Protein AF-A0A815KTI6-F1 (afdb_monomer_lite)

pLDDT: mean 88.8, std 12.86, range [38.72, 97.56]

Secondary structure (DSSP, 8-state):
-HHHHHHHHHHHHHHHHGGGTTS-HHHHHHHHHHHHHHHHHHHHHHHHHHHHTT-TTHHHHHHHHHHHHHHHHHHHHHHHHHHHT--HHHHHHHHHT-

Organism: NCBI:txid392030

Structure (mmCIF, N/CA/C/O backbone):
data_AF-A0A815KTI6-F1
#
_entry.id   AF-A0A815KTI6-F1
#
loop_
_atom_site.group_PDB
_atom_site.id
_atom_site.type_symbol
_atom_site.label_atom_id
_atom_site.label_alt_id
_atom_site.label_comp_id
_atom_site.label_asym_id
_atom_site.label_entity_id
_atom_site.label_seq_id
_atom_site.pdbx_PDB_ins_code
_atom_site.Cartn_x
_atom_site.Cartn_y
_atom_site.Cartn_z
_atom_site.occupancy
_atom_site.B_iso_or_equiv
_atom_site.auth_seq_id
_atom_site.auth_comp_id
_atom_site.auth_asym_id
_atom_site.auth_atom_id
_atom_site.pdbx_PDB_model_num
ATOM 1 N N . MET A 1 1 ? -3.952 -8.731 -16.621 1.00 68.56 1 MET A N 1
ATOM 2 C CA . MET A 1 1 ? -2.555 -8.472 -16.181 1.00 68.56 1 MET A CA 1
ATOM 3 C C . MET A 1 1 ? -2.547 -7.476 -15.033 1.00 68.56 1 MET A C 1
ATOM 5 O O . MET A 1 1 ? -2.145 -7.867 -13.953 1.00 68.56 1 MET A O 1
ATOM 9 N N . VAL A 1 2 ? -3.014 -6.231 -15.213 1.00 74.88 2 VAL A N 1
ATOM 10 C CA . VAL A 1 2 ? -3.116 -5.254 -14.105 1.00 74.88 2 VAL A CA 1
ATOM 11 C C . VAL A 1 2 ? -4.155 -5.684 -13.068 1.00 74.88 2 VAL A C 1
ATOM 13 O O . VAL A 1 2 ? -3.856 -5.616 -11.879 1.00 74.88 2 VAL A O 1
ATOM 16 N N . GLU A 1 3 ? -5.321 -6.196 -13.493 1.00 79.50 3 GLU A N 1
ATOM 17 C CA . GLU A 1 3 ? -6.347 -6.674 -12.553 1.00 79.50 3 GLU A CA 1
ATOM 18 C C . GLU A 1 3 ? -5.848 -7.846 -11.700 1.00 79.50 3 GLU A C 1
ATOM 20 O O . GLU A 1 3 ? -6.104 -7.881 -10.499 1.00 79.50 3 GLU A O 1
ATOM 25 N N . ASP A 1 4 ? -5.080 -8.763 -12.297 1.00 86.00 4 ASP A N 1
ATOM 26 C CA . ASP A 1 4 ? -4.522 -9.927 -11.599 1.00 86.00 4 ASP A CA 1
ATOM 27 C C . ASP A 1 4 ? -3.545 -9.498 -10.495 1.00 86.00 4 ASP A C 1
ATOM 29 O O . ASP A 1 4 ? -3.583 -10.010 -9.377 1.00 86.00 4 ASP A O 1
ATOM 33 N N . TRP A 1 5 ? -2.692 -8.512 -10.789 1.00 86.06 5 TRP A N 1
ATOM 34 C CA . TRP A 1 5 ? -1.760 -7.933 -9.821 1.00 86.06 5 TRP A CA 1
ATOM 35 C C . TRP A 1 5 ? -2.481 -7.143 -8.724 1.00 86.06 5 TRP A C 1
ATOM 37 O O . TRP A 1 5 ? -2.114 -7.255 -7.555 1.00 86.06 5 TRP A O 1
ATOM 47 N N . SER A 1 6 ? -3.528 -6.388 -9.063 1.00 88.69 6 SER A N 1
ATOM 48 C CA . SER A 1 6 ? -4.361 -5.687 -8.079 1.00 88.69 6 SER A CA 1
ATOM 49 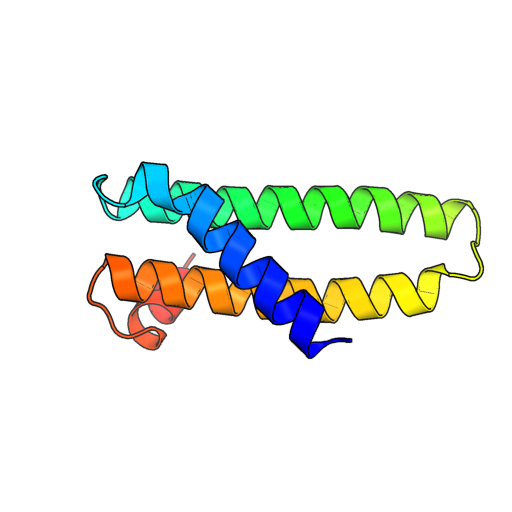C C . SER A 1 6 ? -5.062 -6.664 -7.134 1.00 88.69 6 SER A C 1
ATOM 51 O O . SER A 1 6 ? -5.006 -6.496 -5.916 1.00 88.69 6 SER A O 1
ATOM 53 N N . GLN A 1 7 ? -5.652 -7.730 -7.677 1.00 92.81 7 GLN A N 1
ATOM 54 C CA . GLN A 1 7 ? -6.270 -8.784 -6.878 1.00 92.81 7 GLN A CA 1
ATOM 55 C C . GLN A 1 7 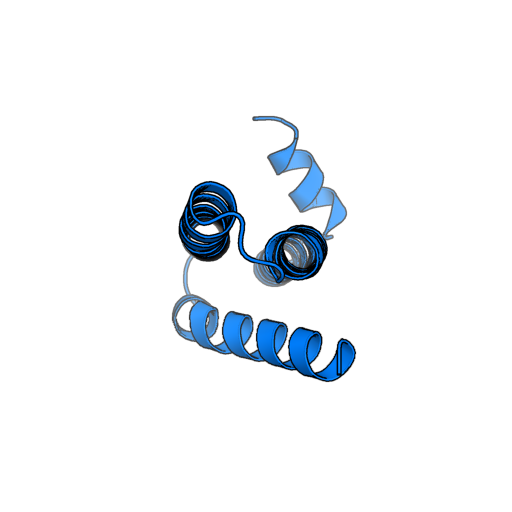? -5.241 -9.480 -5.984 1.00 92.81 7 GLN A C 1
ATOM 57 O O . GLN A 1 7 ? -5.499 -9.709 -4.802 1.00 92.81 7 GLN A O 1
ATOM 62 N N . TRP A 1 8 ? -4.062 -9.794 -6.522 1.00 93.81 8 TRP A N 1
ATOM 63 C CA . TRP A 1 8 ? -2.984 -10.392 -5.743 1.00 93.81 8 TRP A CA 1
ATOM 64 C C . TRP A 1 8 ? -2.533 -9.489 -4.586 1.00 93.81 8 TRP A C 1
ATOM 66 O O . TRP A 1 8 ? -2.348 -9.982 -3.474 1.00 93.81 8 TRP A O 1
ATOM 76 N N . LEU A 1 9 ? -2.411 -8.177 -4.805 1.00 92.06 9 LEU A N 1
ATOM 77 C CA . LEU A 1 9 ? -2.057 -7.225 -3.748 1.00 92.06 9 LEU A CA 1
ATOM 78 C C . LEU A 1 9 ? -3.119 -7.142 -2.650 1.00 92.06 9 LEU A C 1
ATOM 80 O O . LEU A 1 9 ? -2.768 -7.090 -1.471 1.00 92.06 9 LEU A O 1
ATOM 84 N N . ASP A 1 10 ? -4.405 -7.169 -3.004 1.00 94.75 10 ASP A N 1
ATOM 85 C CA . ASP A 1 10 ? -5.473 -7.200 -2.003 1.00 94.75 10 ASP A CA 1
ATOM 86 C C . ASP A 1 10 ? -5.424 -8.484 -1.161 1.00 94.75 10 ASP A C 1
ATOM 88 O O . ASP A 1 10 ? -5.487 -8.428 0.071 1.00 94.75 10 ASP A O 1
ATOM 92 N N . LEU A 1 11 ? -5.227 -9.642 -1.802 1.00 96.06 11 LEU A N 1
ATOM 93 C CA . LEU A 1 11 ? -5.043 -10.923 -1.113 1.00 96.06 11 LEU A CA 1
ATOM 94 C C . LEU A 1 11 ? -3.819 -10.904 -0.191 1.00 96.06 11 LEU A C 1
ATOM 96 O O . LEU A 1 11 ? -3.923 -11.295 0.971 1.00 96.06 11 LEU A O 1
ATOM 100 N N . LEU A 1 12 ? -2.690 -10.376 -0.665 1.00 95.12 12 LEU A N 1
ATOM 101 C CA . LEU A 1 12 ? -1.483 -10.218 0.139 1.00 95.12 12 LEU A CA 1
ATOM 102 C C . LEU A 1 12 ? -1.744 -9.347 1.373 1.00 95.12 12 LEU A C 1
ATOM 104 O O . LEU A 1 12 ? -1.376 -9.724 2.485 1.00 95.12 12 LEU A O 1
ATOM 108 N N . LEU A 1 13 ? -2.390 -8.190 1.206 1.00 95.88 13 LEU A N 1
ATOM 109 C CA . LEU A 1 13 ? -2.727 -7.321 2.333 1.00 95.88 13 LEU A CA 1
ATOM 110 C C . LEU A 1 13 ? -3.682 -8.007 3.312 1.00 95.88 13 LEU A C 1
ATOM 112 O O . LEU A 1 13 ? -3.503 -7.864 4.523 1.00 95.88 13 LEU A O 1
ATOM 116 N N . ASN A 1 14 ? -4.671 -8.754 2.816 1.00 95.44 14 ASN A N 1
ATOM 117 C CA . ASN A 1 14 ? -5.564 -9.550 3.657 1.00 95.44 14 ASN A CA 1
ATOM 118 C C . ASN A 1 14 ? -4.771 -10.541 4.508 1.00 95.44 14 ASN A C 1
ATOM 120 O O . ASN A 1 14 ? -4.947 -10.568 5.725 1.00 95.44 14 ASN A O 1
ATOM 124 N N . ASP A 1 15 ? -3.855 -11.296 3.909 1.00 96.88 15 ASP A N 1
ATOM 125 C CA . ASP A 1 15 ? -3.046 -12.282 4.624 1.00 96.88 15 ASP A CA 1
ATOM 126 C C . ASP A 1 15 ? -2.094 -11.635 5.637 1.00 96.88 15 ASP A C 1
ATOM 128 O O . ASP A 1 15 ? -1.962 -12.118 6.764 1.00 96.88 15 ASP A O 1
ATOM 132 N N . LEU A 1 16 ? -1.476 -10.504 5.286 1.00 96.00 16 LEU A N 1
ATOM 133 C CA . LEU A 1 16 ? -0.570 -9.772 6.177 1.00 96.00 16 LEU A CA 1
ATOM 134 C C . LEU A 1 16 ? -1.290 -9.125 7.368 1.00 96.00 16 LEU A C 1
ATOM 136 O O . LEU A 1 16 ? -0.693 -8.981 8.442 1.00 96.00 16 LEU A O 1
ATOM 140 N N . LEU A 1 17 ? -2.551 -8.723 7.192 1.00 96.19 17 LEU A N 1
ATOM 141 C CA . LEU A 1 17 ? -3.351 -8.048 8.217 1.00 96.19 17 LEU A CA 1
ATOM 142 C C . LEU A 1 17 ? -4.260 -8.990 9.005 1.00 96.19 17 LEU A C 1
ATOM 144 O O . LEU A 1 17 ? -4.649 -8.650 10.121 1.00 96.19 17 LEU A O 1
ATOM 148 N N . LYS A 1 18 ? -4.550 -10.188 8.495 1.00 95.31 18 LYS A N 1
ATOM 149 C CA . LYS A 1 18 ? -5.370 -11.203 9.172 1.00 95.31 18 LYS A CA 1
ATOM 150 C C . LYS A 1 18 ? -4.906 -11.519 10.599 1.00 95.31 18 LYS A C 1
ATOM 152 O O . LYS A 1 18 ? -5.763 -11.555 11.478 1.00 95.31 18 LYS A O 1
ATOM 157 N N . PRO A 1 19 ? -3.599 -11.667 10.906 1.00 96.56 19 PRO A N 1
ATOM 158 C CA . PRO A 1 19 ? -3.152 -11.875 12.285 1.00 96.56 19 PRO A CA 1
ATOM 159 C C . PRO A 1 19 ? -3.498 -10.712 13.221 1.00 96.56 19 PRO A C 1
ATOM 161 O O . PRO A 1 19 ? -3.520 -10.892 14.433 1.00 96.56 19 PRO A O 1
ATOM 164 N N . TYR A 1 20 ? -3.752 -9.523 12.671 1.00 95.69 20 TYR A N 1
ATOM 165 C CA . TYR A 1 20 ? -3.999 -8.297 13.418 1.00 95.69 20 TYR A CA 1
ATOM 166 C C . TYR A 1 20 ? -5.493 -7.961 13.556 1.00 95.69 20 TYR A C 1
ATOM 168 O O . TYR A 1 20 ? -5.821 -7.014 14.266 1.00 95.69 20 TYR A O 1
ATOM 176 N N . SER A 1 21 ? -6.401 -8.734 12.944 1.00 92.12 21 SER A N 1
ATOM 177 C CA . SER A 1 21 ? -7.836 -8.408 12.863 1.00 92.12 21 SER A CA 1
ATOM 178 C C . SER A 1 21 ? -8.522 -8.245 14.223 1.00 92.12 21 SER A C 1
ATOM 180 O O . SER A 1 21 ? -9.455 -7.462 14.348 1.00 92.12 21 SER A O 1
ATOM 182 N N . ASN A 1 22 ? -8.050 -8.960 15.247 1.00 93.00 22 ASN A N 1
ATOM 183 C CA . ASN A 1 22 ? -8.640 -8.953 16.590 1.00 93.00 22 ASN A CA 1
ATOM 184 C C . ASN A 1 22 ? -7.951 -7.967 17.551 1.00 93.00 22 ASN A C 1
ATOM 186 O O . ASN A 1 22 ? -8.273 -7.937 18.737 1.00 93.00 22 ASN A O 1
ATOM 190 N N . PHE A 1 23 ? -6.959 -7.207 17.077 1.00 93.69 23 PHE A N 1
ATOM 191 C CA . PHE A 1 23 ? -6.281 -6.193 17.885 1.00 93.69 23 PHE A CA 1
ATOM 192 C C . PHE A 1 23 ? -7.031 -4.857 17.847 1.00 93.69 23 PHE A C 1
ATOM 194 O O . PHE A 1 23 ? -7.965 -4.676 17.070 1.00 93.69 23 PHE A O 1
ATOM 201 N N . SER A 1 24 ? -6.611 -3.912 18.695 1.00 93.81 24 SER A N 1
ATOM 202 C CA . SER A 1 24 ? -7.151 -2.552 18.684 1.00 93.81 24 SER A CA 1
ATOM 203 C C . SER A 1 24 ? -6.952 -1.871 17.328 1.00 93.81 24 SER A C 1
ATOM 205 O O . SER A 1 24 ? -5.962 -2.131 16.637 1.00 93.81 24 SER A O 1
ATOM 207 N N . ALA A 1 25 ? -7.862 -0.949 17.002 1.00 90.06 25 ALA A N 1
ATOM 208 C CA . ALA A 1 25 ?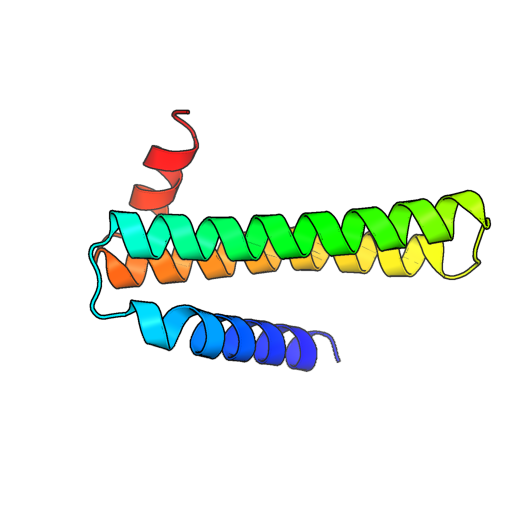 -7.797 -0.089 15.822 1.00 90.06 25 ALA A CA 1
ATOM 209 C C . ALA A 1 25 ? -6.411 0.551 15.643 1.00 90.06 25 ALA A C 1
ATOM 211 O O . ALA A 1 25 ? -5.783 0.403 14.602 1.00 90.06 25 ALA A O 1
ATOM 212 N N . GLU A 1 26 ? -5.852 1.137 16.707 1.00 92.06 26 GLU A N 1
ATOM 213 C CA . GLU A 1 26 ? -4.515 1.743 16.679 1.00 92.06 26 GLU A CA 1
ATOM 214 C C . GLU A 1 26 ? -3.426 0.756 16.222 1.00 92.06 26 GLU A C 1
ATOM 216 O O . GLU A 1 26 ? -2.591 1.075 15.369 1.00 92.06 26 GLU A O 1
ATOM 221 N N . LYS A 1 27 ? -3.429 -0.470 16.760 1.00 93.00 27 LYS A N 1
ATOM 222 C CA . LYS A 1 27 ? -2.417 -1.480 16.430 1.00 93.00 27 LYS A CA 1
ATOM 223 C C . LYS A 1 27 ? -2.612 -2.033 15.019 1.00 93.00 27 LYS A C 1
ATOM 225 O O . LYS A 1 27 ? -1.614 -2.297 14.342 1.00 93.00 27 LYS A O 1
ATOM 230 N N . TYR A 1 28 ? -3.859 -2.182 14.577 1.00 95.19 28 TYR A N 1
ATOM 231 C CA . TYR A 1 28 ? -4.194 -2.561 13.206 1.00 95.19 28 TYR A CA 1
ATOM 232 C C . TYR A 1 28 ? -3.714 -1.494 12.214 1.00 95.19 28 TYR A C 1
ATOM 234 O O . TYR A 1 28 ? -2.916 -1.791 11.325 1.00 95.19 28 TYR A O 1
ATOM 242 N N . THR A 1 29 ? -4.088 -0.234 12.443 1.00 93.75 29 THR A N 1
ATOM 243 C CA . THR A 1 29 ? -3.707 0.932 11.636 1.00 93.75 29 THR A CA 1
ATOM 244 C C . THR A 1 29 ? -2.197 1.103 11.564 1.00 93.75 29 THR A C 1
ATOM 246 O O . THR A 1 29 ? -1.635 1.242 10.475 1.00 93.75 29 THR A O 1
ATOM 249 N N . LYS A 1 30 ? -1.494 1.003 12.698 1.00 94.62 30 LYS A N 1
ATOM 250 C CA . LYS A 1 30 ? -0.026 1.054 12.727 1.00 94.62 30 LYS A CA 1
ATOM 251 C C . LYS A 1 30 ? 0.597 -0.047 11.874 1.00 94.62 30 LYS A C 1
ATOM 253 O O . LYS A 1 30 ? 1.581 0.198 11.176 1.00 94.62 30 LYS A O 1
ATOM 258 N N . ARG A 1 31 ? 0.044 -1.263 11.917 1.00 97.00 31 ARG A N 1
ATOM 259 C CA . ARG A 1 31 ? 0.556 -2.376 11.115 1.00 97.00 31 ARG A CA 1
ATOM 260 C C . ARG A 1 31 ? 0.283 -2.177 9.628 1.00 97.00 31 ARG A C 1
ATOM 262 O O . ARG A 1 31 ? 1.194 -2.405 8.839 1.00 97.00 31 ARG A O 1
ATOM 269 N N . ALA A 1 32 ? -0.915 -1.735 9.262 1.00 95.69 32 ALA A N 1
ATOM 270 C CA . ALA A 1 32 ? -1.277 -1.460 7.877 1.00 95.69 32 ALA A CA 1
ATOM 271 C C . ALA A 1 32 ? -0.364 -0.385 7.269 1.00 95.69 32 ALA A C 1
ATOM 273 O O . ALA A 1 32 ? 0.267 -0.627 6.243 1.00 95.69 32 ALA A O 1
ATOM 274 N N . LYS A 1 33 ? -0.152 0.732 7.976 1.00 94.75 33 LYS A N 1
ATOM 275 C CA . LYS A 1 33 ? 0.781 1.792 7.554 1.00 94.75 33 LYS A CA 1
ATOM 276 C C . LYS A 1 33 ? 2.232 1.307 7.439 1.00 94.75 33 LYS A C 1
ATOM 278 O O . LYS A 1 33 ? 2.943 1.713 6.526 1.00 94.75 33 LYS A O 1
ATOM 283 N N . LEU A 1 34 ? 2.675 0.403 8.317 1.00 96.44 34 LEU A N 1
ATOM 284 C CA . LEU A 1 34 ? 4.013 -0.194 8.218 1.00 96.44 34 LEU A CA 1
ATOM 285 C C . LEU A 1 34 ? 4.173 -1.089 6.977 1.00 96.44 34 LEU A C 1
ATOM 287 O O . LEU A 1 34 ? 5.261 -1.146 6.412 1.00 96.44 34 LEU A O 1
ATOM 291 N N . ILE A 1 35 ? 3.115 -1.781 6.542 1.00 95.75 35 ILE A N 1
ATOM 292 C CA . ILE A 1 35 ? 3.148 -2.560 5.295 1.00 95.75 35 ILE A CA 1
ATOM 293 C C . ILE A 1 35 ? 3.342 -1.626 4.096 1.00 95.75 35 ILE A C 1
ATOM 295 O O . ILE A 1 35 ? 4.213 -1.902 3.272 1.00 95.75 35 ILE A O 1
ATOM 299 N N . LEU A 1 36 ? 2.610 -0.505 4.044 1.00 94.81 36 LEU A N 1
ATOM 300 C CA . LEU A 1 36 ? 2.790 0.514 3.001 1.00 94.81 36 LEU A CA 1
ATOM 301 C C . LEU A 1 36 ? 4.220 1.058 2.985 1.00 94.81 36 LEU A C 1
ATOM 303 O O . LEU A 1 36 ? 4.860 1.087 1.941 1.00 94.81 36 LEU A O 1
ATOM 307 N N . LEU A 1 37 ? 4.749 1.426 4.155 1.00 95.81 37 LEU A N 1
ATOM 308 C CA . LEU A 1 37 ? 6.111 1.944 4.279 1.00 95.81 37 LEU A CA 1
ATOM 309 C C . LEU A 1 37 ? 7.156 0.945 3.765 1.00 95.81 37 LEU A C 1
ATOM 311 O O . LEU A 1 37 ? 8.074 1.326 3.041 1.00 95.81 37 LEU A O 1
ATOM 315 N N . ASN A 1 38 ? 7.016 -0.333 4.125 1.00 95.25 38 ASN A N 1
ATOM 316 C CA . ASN A 1 38 ? 7.931 -1.375 3.665 1.00 95.25 38 ASN A CA 1
ATOM 317 C C . ASN A 1 38 ? 7.860 -1.560 2.146 1.00 95.25 38 ASN A C 1
ATOM 319 O O . ASN A 1 38 ? 8.903 -1.699 1.509 1.00 95.25 38 ASN A O 1
ATOM 323 N N . TRP A 1 39 ? 6.655 -1.528 1.571 1.00 94.44 39 TRP A N 1
ATOM 324 C CA . TRP A 1 39 ? 6.462 -1.571 0.124 1.00 94.44 39 TRP A CA 1
ATOM 325 C C . TRP A 1 39 ? 7.176 -0.402 -0.570 1.00 94.44 39 TRP A C 1
ATOM 327 O O . TRP A 1 39 ? 8.053 -0.634 -1.405 1.00 94.44 39 TRP A O 1
ATOM 337 N N . SER A 1 40 ? 6.897 0.840 -0.159 1.00 94.19 40 SER A N 1
ATOM 338 C CA . SER A 1 40 ? 7.504 2.037 -0.757 1.00 94.19 40 SER A CA 1
ATOM 339 C C . SER A 1 40 ? 9.028 2.055 -0.607 1.00 94.19 40 SER A C 1
ATOM 341 O O . SER A 1 40 ? 9.742 2.469 -1.525 1.00 94.19 40 SER A O 1
ATOM 343 N N . PHE A 1 41 ? 9.558 1.559 0.515 1.00 95.69 41 PHE A N 1
ATOM 344 C CA . PHE A 1 41 ? 11.001 1.413 0.710 1.00 95.69 41 PHE A CA 1
ATOM 345 C C . PHE A 1 41 ? 11.610 0.405 -0.273 1.00 95.69 41 PHE A C 1
ATOM 347 O O . PHE A 1 41 ? 12.607 0.708 -0.932 1.00 95.69 41 PHE A O 1
ATOM 354 N N . SER A 1 42 ? 11.000 -0.774 -0.426 1.00 94.88 42 SER A N 1
ATOM 355 C CA . SER A 1 42 ? 11.451 -1.781 -1.393 1.00 94.88 42 SER A CA 1
ATOM 356 C C . SER A 1 42 ? 11.405 -1.255 -2.829 1.00 94.88 42 SER A C 1
ATOM 358 O O . SER A 1 42 ? 12.386 -1.406 -3.559 1.00 94.88 42 SER A O 1
ATOM 360 N N . CYS A 1 43 ? 10.325 -0.577 -3.221 1.00 95.06 43 CYS A N 1
ATOM 361 C CA . CYS A 1 43 ? 10.220 0.054 -4.535 1.00 95.06 43 CYS A CA 1
ATOM 362 C C . CYS A 1 43 ? 11.301 1.123 -4.740 1.00 95.06 43 CYS A C 1
ATOM 364 O O . CYS A 1 43 ? 11.957 1.125 -5.780 1.00 95.06 43 CYS A O 1
ATOM 366 N N . SER A 1 44 ? 11.565 1.969 -3.741 1.00 95.50 44 SER A N 1
ATOM 367 C CA . SER A 1 44 ? 12.595 3.018 -3.815 1.00 95.50 44 SER A CA 1
ATOM 368 C C . SER A 1 44 ? 14.001 2.457 -4.028 1.00 95.50 44 SER A C 1
ATOM 370 O O . SER A 1 44 ? 14.773 3.007 -4.817 1.00 95.50 44 SER A O 1
ATOM 372 N N . MET A 1 45 ? 14.332 1.341 -3.372 1.00 96.69 45 MET A N 1
ATOM 373 C CA . MET A 1 45 ? 15.617 0.660 -3.558 1.00 96.69 45 MET A CA 1
ATOM 374 C C . MET A 1 45 ? 15.775 0.140 -4.990 1.00 96.69 45 MET A C 1
ATOM 376 O O . MET A 1 45 ? 16.820 0.349 -5.604 1.00 96.69 45 MET A O 1
ATOM 380 N N . VAL A 1 46 ? 14.731 -0.480 -5.548 1.00 96.50 46 VAL A N 1
ATOM 381 C CA . VAL A 1 46 ? 14.755 -0.995 -6.927 1.00 96.50 46 VAL A CA 1
ATOM 382 C C . VAL A 1 46 ? 14.789 0.147 -7.947 1.00 96.50 46 VAL A C 1
ATOM 384 O O . VAL A 1 46 ? 15.564 0.094 -8.897 1.00 96.50 46 VAL A O 1
ATOM 387 N N . ILE A 1 47 ? 14.007 1.212 -7.748 1.00 96.75 47 ILE A N 1
ATOM 388 C CA . ILE A 1 47 ? 14.007 2.395 -8.626 1.00 96.75 47 ILE A CA 1
ATOM 389 C C . ILE A 1 47 ? 15.393 3.048 -8.645 1.00 96.75 47 ILE A C 1
ATOM 391 O O . ILE A 1 47 ? 15.913 3.333 -9.723 1.00 96.75 47 ILE A O 1
ATOM 395 N N . SER A 1 48 ? 16.003 3.257 -7.473 1.00 97.19 48 SER A N 1
ATOM 396 C CA . SER A 1 48 ? 17.334 3.871 -7.352 1.00 97.19 48 SER A CA 1
ATOM 397 C C . SER A 1 48 ? 18.396 3.055 -8.083 1.00 97.19 48 SER A C 1
ATOM 399 O O . SER A 1 48 ? 19.232 3.594 -8.805 1.00 97.19 48 SER A O 1
ATOM 401 N N . ASP A 1 49 ? 18.329 1.738 -7.932 1.00 97.56 49 ASP A N 1
ATOM 402 C CA . ASP A 1 49 ? 19.224 0.794 -8.578 1.00 97.56 49 ASP A CA 1
ATOM 403 C C . ASP A 1 49 ? 19.090 0.793 -10.113 1.00 97.56 49 ASP A C 1
ATOM 405 O O . ASP A 1 49 ? 20.089 0.899 -10.833 1.00 97.56 49 ASP A O 1
ATOM 409 N N . LEU A 1 50 ? 17.856 0.758 -10.625 1.00 97.19 50 LEU A N 1
ATOM 410 C CA . LEU A 1 50 ? 17.574 0.834 -12.061 1.00 97.19 50 LEU A CA 1
ATOM 411 C C . LEU A 1 50 ? 18.000 2.180 -12.660 1.00 97.19 50 LEU A C 1
ATOM 413 O O . LEU A 1 50 ? 18.538 2.203 -13.770 1.00 97.19 50 LEU A O 1
ATOM 417 N N . ALA A 1 51 ? 17.795 3.281 -11.931 1.00 96.81 51 ALA A N 1
ATOM 418 C CA . ALA A 1 51 ? 18.213 4.618 -12.348 1.00 96.81 51 ALA A CA 1
ATOM 419 C C . AL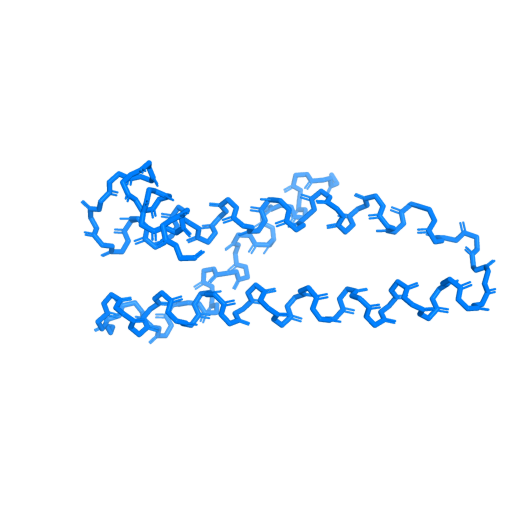A A 1 51 ? 19.738 4.709 -12.478 1.00 96.81 51 ALA A C 1
ATOM 421 O O . ALA A 1 51 ? 20.245 5.121 -13.522 1.00 96.81 51 ALA A O 1
ATOM 422 N N . LEU A 1 52 ? 20.476 4.262 -11.453 1.00 97.44 52 LEU A N 1
ATOM 423 C CA . LEU A 1 52 ? 21.944 4.268 -11.448 1.00 97.44 52 LEU A CA 1
ATOM 424 C C . LEU A 1 52 ? 22.529 3.441 -12.592 1.00 97.44 52 LEU A C 1
ATOM 426 O O . LEU A 1 52 ? 23.538 3.820 -13.182 1.00 97.44 52 LEU A O 1
ATOM 430 N N . ARG A 1 53 ? 21.885 2.324 -12.930 1.00 96.88 53 ARG A N 1
ATOM 431 C CA . ARG A 1 53 ? 22.296 1.475 -14.052 1.00 96.88 53 ARG A CA 1
ATOM 432 C C . ARG A 1 53 ? 21.799 1.958 -15.414 1.00 96.88 53 ARG A C 1
ATOM 434 O O . ARG A 1 53 ? 22.137 1.328 -16.411 1.00 96.88 53 ARG A O 1
ATOM 441 N N . SER A 1 54 ? 21.005 3.034 -15.472 1.00 94.50 54 SER A N 1
ATOM 442 C CA . SER A 1 54 ? 20.309 3.480 -16.691 1.00 94.50 54 SER A CA 1
ATOM 443 C C . SER A 1 54 ? 19.582 2.324 -17.391 1.00 94.50 54 SER A C 1
ATOM 445 O O . SER A 1 54 ? 19.629 2.173 -18.612 1.00 94.50 54 SER A O 1
ATOM 447 N N . ALA A 1 55 ? 18.952 1.450 -16.602 1.00 95.50 55 ALA A N 1
ATOM 448 C CA . ALA A 1 55 ? 18.308 0.252 -17.114 1.00 95.50 55 ALA A CA 1
ATOM 449 C C . ALA A 1 55 ? 17.130 0.621 -18.028 1.00 95.50 55 ALA A C 1
ATOM 451 O O . ALA A 1 55 ? 16.294 1.451 -17.672 1.00 95.50 55 ALA A O 1
ATOM 452 N N . ALA A 1 56 ? 17.008 -0.051 -19.177 1.00 95.94 56 ALA A N 1
ATOM 453 C CA . ALA A 1 56 ? 15.931 0.201 -20.142 1.00 95.94 56 ALA A CA 1
ATOM 454 C C . ALA A 1 56 ? 14.517 0.009 -19.551 1.00 95.94 56 ALA A C 1
ATOM 456 O O . ALA A 1 56 ? 13.553 0.595 -20.036 1.00 95.94 56 ALA A O 1
ATOM 457 N N . SER A 1 57 ? 14.391 -0.785 -18.484 1.00 95.19 57 SER A N 1
ATOM 458 C CA . SER A 1 57 ? 13.135 -1.026 -17.770 1.00 95.19 57 SER A CA 1
ATOM 459 C C . SER A 1 57 ? 12.762 0.058 -16.752 1.00 95.19 57 SER A C 1
ATOM 461 O O . SER A 1 57 ? 11.658 -0.007 -16.209 1.00 95.19 57 SER A O 1
ATOM 463 N N . PHE A 1 58 ? 13.631 1.044 -16.482 1.00 95.94 58 PHE A N 1
ATOM 464 C CA . PHE A 1 58 ? 13.414 2.062 -15.445 1.00 95.94 58 PHE A CA 1
ATOM 465 C C . PHE A 1 58 ? 12.064 2.770 -15.597 1.00 95.94 58 PHE A C 1
ATOM 467 O O . PHE A 1 58 ? 11.284 2.803 -14.650 1.00 95.94 58 PHE A O 1
ATOM 474 N N . GLY A 1 59 ? 11.760 3.284 -16.794 1.00 94.81 59 GLY A N 1
ATOM 475 C CA . GLY A 1 59 ? 10.541 4.063 -17.030 1.00 94.81 59 GLY A CA 1
ATOM 476 C C . GLY A 1 59 ? 9.266 3.262 -16.762 1.00 94.81 59 GLY A C 1
ATOM 477 O O . GLY A 1 59 ? 8.409 3.695 -15.995 1.00 94.81 59 GLY A O 1
ATOM 478 N N . SER A 1 60 ? 9.157 2.063 -17.342 1.00 93.88 60 SER A N 1
ATOM 479 C CA . SER A 1 60 ? 7.986 1.199 -17.153 1.00 93.88 60 SER A CA 1
ATOM 480 C C . SER A 1 60 ? 7.830 0.740 -15.705 1.00 93.88 60 SER A C 1
ATOM 482 O O . SER A 1 60 ? 6.719 0.760 -15.184 1.00 93.88 60 SER A O 1
ATOM 484 N N . PHE A 1 61 ? 8.925 0.367 -15.037 1.00 92.62 61 PHE A N 1
ATOM 485 C CA . PHE A 1 61 ? 8.877 -0.029 -13.630 1.00 92.62 61 PHE A CA 1
ATOM 486 C C . PHE A 1 61 ? 8.464 1.138 -12.727 1.00 92.62 61 PHE A C 1
ATOM 488 O O 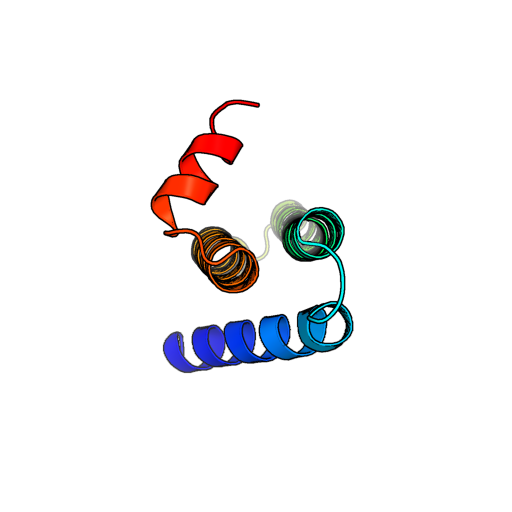. PHE A 1 61 ? 7.617 0.967 -11.857 1.00 92.62 61 PHE A O 1
ATOM 495 N N . HIS A 1 62 ? 8.994 2.337 -12.973 1.00 94.56 62 HIS A N 1
ATOM 496 C CA . HIS A 1 62 ? 8.648 3.529 -12.206 1.00 94.56 62 HIS A CA 1
ATOM 497 C C . HIS A 1 62 ? 7.155 3.875 -12.310 1.00 94.56 62 HIS A C 1
ATOM 499 O O . HIS A 1 62 ? 6.518 4.115 -11.289 1.00 94.56 62 HIS A O 1
ATOM 505 N N . LEU A 1 63 ? 6.567 3.819 -13.513 1.00 94.19 63 LEU A N 1
ATOM 506 C CA . LEU A 1 63 ? 5.126 4.039 -13.708 1.00 94.19 63 LEU A CA 1
ATOM 507 C C . LEU A 1 63 ? 4.268 2.990 -12.988 1.00 94.19 63 LEU A C 1
ATOM 509 O O . LEU A 1 63 ? 3.252 3.330 -12.387 1.00 94.19 63 LEU A O 1
ATOM 513 N N . ILE A 1 64 ? 4.691 1.724 -13.025 1.00 91.94 64 ILE A N 1
ATOM 514 C CA . ILE A 1 64 ? 4.024 0.635 -12.303 1.00 91.94 64 ILE A CA 1
ATOM 515 C C . ILE A 1 64 ? 4.073 0.882 -10.788 1.00 91.94 64 ILE A C 1
ATOM 517 O O . ILE A 1 64 ? 3.053 0.736 -10.119 1.00 91.94 64 ILE A O 1
ATOM 521 N N . CYS A 1 65 ? 5.223 1.290 -10.245 1.00 92.19 65 CYS A N 1
ATOM 522 C CA . CYS A 1 65 ? 5.349 1.631 -8.828 1.00 92.19 65 CYS A CA 1
ATOM 523 C C . CYS A 1 65 ? 4.440 2.795 -8.428 1.00 92.19 65 CYS A C 1
ATOM 525 O O . CYS A 1 65 ? 3.767 2.687 -7.412 1.00 92.19 65 CYS A O 1
ATOM 527 N N . LEU A 1 66 ? 4.366 3.863 -9.231 1.00 93.38 66 LEU A N 1
ATOM 528 C CA . LEU A 1 66 ? 3.473 4.994 -8.952 1.00 93.38 66 LEU A CA 1
ATOM 529 C C . LEU A 1 66 ? 2.003 4.554 -8.872 1.00 93.38 66 LEU A C 1
ATOM 531 O O . LEU A 1 66 ? 1.305 4.923 -7.932 1.00 93.38 66 LEU A O 1
ATOM 535 N N . LEU A 1 67 ? 1.554 3.723 -9.81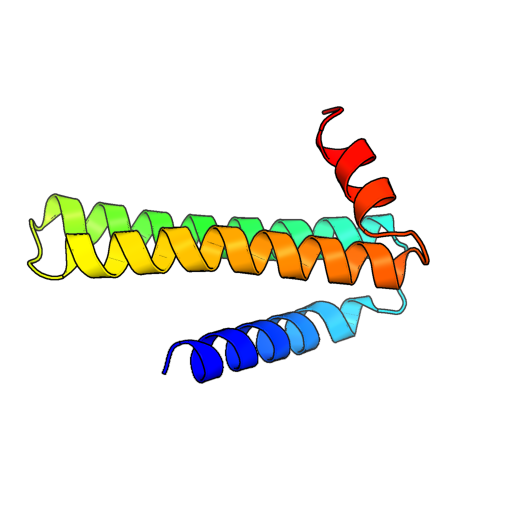8 1.00 92.56 67 LEU A N 1
ATOM 536 C CA . LEU A 1 67 ? 0.187 3.198 -9.825 1.00 92.56 67 LEU A CA 1
ATOM 537 C C . LEU A 1 67 ? -0.104 2.340 -8.585 1.00 92.56 67 LEU A C 1
ATOM 539 O O . LEU A 1 67 ? -1.152 2.484 -7.955 1.00 92.56 67 LEU A O 1
ATOM 543 N N . TYR A 1 68 ? 0.805 1.425 -8.240 1.00 92.69 68 TYR A N 1
ATOM 544 C CA . TYR A 1 68 ? 0.578 0.515 -7.119 1.00 92.69 68 TYR A CA 1
ATOM 545 C C . TYR A 1 68 ? 0.770 1.166 -5.751 1.00 92.69 68 TYR A C 1
ATOM 547 O O . TYR A 1 68 ? 0.107 0.732 -4.813 1.00 92.69 68 TYR A O 1
ATOM 555 N N . ASP A 1 69 ? 1.586 2.213 -5.630 1.00 92.44 69 ASP A N 1
ATOM 556 C CA . ASP A 1 69 ? 1.667 3.017 -4.407 1.00 92.44 69 ASP A CA 1
ATOM 557 C C . ASP A 1 69 ? 0.314 3.677 -4.101 1.00 92.44 69 ASP A C 1
ATOM 559 O O . ASP A 1 69 ? -0.186 3.564 -2.979 1.00 92.44 69 ASP A O 1
ATOM 563 N N . GLU A 1 70 ? -0.332 4.284 -5.102 1.00 91.75 70 GLU A N 1
ATOM 564 C CA . GLU A 1 70 ? -1.663 4.885 -4.942 1.00 91.75 70 GLU A CA 1
ATOM 565 C C . GLU A 1 70 ? -2.739 3.823 -4.656 1.00 91.75 70 GLU A C 1
ATOM 567 O O . GLU A 1 70 ? -3.564 3.982 -3.751 1.00 91.75 70 GLU A O 1
ATOM 572 N N . TYR A 1 71 ? -2.699 2.691 -5.366 1.00 93.75 71 TYR A N 1
ATOM 573 C CA . TYR A 1 71 ? -3.641 1.592 -5.149 1.00 93.75 71 TYR A CA 1
ATOM 574 C C . TYR A 1 71 ? -3.506 0.953 -3.756 1.00 93.75 71 TYR A C 1
ATOM 576 O O . TYR A 1 71 ? -4.512 0.683 -3.097 1.00 93.75 71 TYR A O 1
ATOM 584 N N . LEU A 1 72 ? -2.280 0.724 -3.274 1.00 94.19 72 LEU A N 1
ATOM 585 C CA . LEU A 1 72 ? -2.038 0.166 -1.940 1.00 94.19 72 LEU A CA 1
ATOM 586 C C . LEU A 1 72 ? -2.440 1.132 -0.835 1.00 94.19 72 LEU A C 1
ATOM 588 O O . LEU A 1 72 ? -3.006 0.689 0.166 1.00 94.19 72 LEU A O 1
ATOM 592 N N . PHE A 1 73 ? -2.193 2.429 -1.022 1.00 93.31 73 PHE A N 1
ATOM 593 C CA . PHE A 1 73 ? -2.694 3.457 -0.118 1.00 93.31 73 PHE A CA 1
ATOM 594 C C . PHE A 1 73 ? -4.222 3.379 -0.002 1.00 93.31 73 PHE A C 1
ATOM 596 O O . PHE A 1 73 ? -4.745 3.237 1.104 1.00 93.31 73 PHE A O 1
ATOM 603 N N . TYR A 1 74 ? -4.935 3.345 -1.134 1.00 93.50 74 TYR A N 1
ATOM 604 C CA . TYR A 1 74 ? -6.392 3.177 -1.158 1.00 93.50 74 TYR A CA 1
ATOM 605 C C . TYR A 1 74 ? -6.858 1.904 -0.429 1.00 93.50 74 TYR A C 1
ATOM 607 O O . TYR A 1 74 ? -7.761 1.963 0.411 1.00 93.50 74 TYR A O 1
ATOM 615 N N . LEU A 1 75 ? -6.240 0.751 -0.710 1.00 94.12 75 LEU A N 1
ATOM 616 C CA . LEU A 1 75 ? -6.612 -0.517 -0.074 1.00 94.12 75 LEU A CA 1
ATOM 617 C C . LEU A 1 75 ? -6.399 -0.494 1.440 1.00 94.12 75 LEU A C 1
ATOM 619 O O . LEU A 1 75 ? -7.226 -1.018 2.187 1.00 94.12 75 LEU A O 1
ATOM 623 N N . ILE A 1 76 ? -5.296 0.092 1.902 1.00 94.62 76 ILE A N 1
ATOM 624 C CA . ILE A 1 76 ? -4.974 0.183 3.327 1.00 94.62 76 ILE A CA 1
ATOM 625 C C . ILE A 1 76 ? -5.979 1.067 4.057 1.00 94.62 76 ILE A C 1
ATOM 627 O O . ILE A 1 76 ? -6.514 0.638 5.080 1.00 94.62 76 ILE A O 1
ATOM 631 N N . GLU A 1 77 ? -6.297 2.239 3.512 1.00 91.75 77 GLU A N 1
ATOM 632 C CA . GLU A 1 77 ? -7.302 3.141 4.083 1.00 91.75 77 GLU A CA 1
ATOM 633 C C . GLU A 1 77 ? -8.676 2.467 4.158 1.00 91.75 77 GLU A C 1
ATOM 635 O O . GLU A 1 77 ? -9.344 2.505 5.192 1.00 91.75 77 GLU A O 1
ATOM 640 N N . HIS A 1 78 ? -9.074 1.751 3.102 1.00 92.19 78 HIS A N 1
ATOM 641 C CA . HIS A 1 78 ? -10.324 0.996 3.098 1.00 92.19 78 HIS A CA 1
ATOM 642 C C . HIS A 1 78 ? -10.341 -0.110 4.167 1.00 92.19 78 HIS A C 1
ATOM 644 O O . HIS A 1 78 ? -11.342 -0.284 4.863 1.00 92.19 78 HIS A O 1
ATOM 650 N N . LYS A 1 79 ? -9.236 -0.844 4.352 1.00 93.38 79 LYS A N 1
ATOM 651 C CA . LYS A 1 79 ? -9.131 -1.887 5.388 1.00 93.38 79 LYS A CA 1
ATOM 652 C C . LYS A 1 79 ? -9.173 -1.313 6.802 1.00 93.38 79 LYS A C 1
ATOM 654 O O . LYS A 1 79 ? -9.827 -1.899 7.662 1.00 93.38 79 LYS A O 1
ATOM 659 N N . ILE A 1 80 ? -8.515 -0.180 7.041 1.00 93.19 80 ILE A N 1
ATOM 660 C CA . ILE A 1 80 ? -8.573 0.527 8.327 1.00 93.19 80 ILE A CA 1
ATOM 661 C C . ILE A 1 80 ? -10.006 0.984 8.607 1.00 93.19 80 ILE A C 1
ATOM 663 O O . ILE A 1 80 ? -10.541 0.695 9.673 1.00 93.19 80 ILE A O 1
ATOM 667 N N . ALA A 1 81 ? -10.663 1.618 7.637 1.00 90.44 81 ALA A N 1
ATOM 668 C CA . ALA A 1 81 ? -12.038 2.085 7.782 1.00 90.44 81 ALA A CA 1
ATOM 669 C C . ALA A 1 81 ? -13.015 0.947 8.107 1.00 90.44 81 ALA A C 1
ATOM 671 O O . ALA A 1 81 ? -13.816 1.066 9.036 1.00 90.44 81 ALA A O 1
ATOM 672 N N . LEU A 1 82 ? -12.896 -0.186 7.406 1.00 90.25 82 LEU A N 1
ATOM 673 C CA . LEU A 1 82 ? -13.676 -1.389 7.704 1.00 90.25 82 LEU A CA 1
ATOM 674 C C . LEU A 1 82 ? -13.408 -1.930 9.114 1.00 90.25 82 LEU A C 1
ATOM 676 O O . LEU A 1 82 ? -14.349 -2.346 9.789 1.00 90.25 82 LEU A O 1
ATOM 680 N N . HIS A 1 83 ? -12.150 -1.929 9.564 1.00 90.06 83 HIS A N 1
ATOM 681 C CA . HIS A 1 83 ? -11.774 -2.391 10.906 1.00 90.06 83 HIS A CA 1
ATOM 682 C C . HIS A 1 83 ? -12.329 -1.479 12.009 1.00 90.06 83 HIS A C 1
ATOM 684 O O . HIS A 1 83 ? -12.834 -1.969 13.017 1.00 90.06 83 HIS A O 1
ATOM 690 N N . GLU A 1 84 ? -12.316 -0.165 11.786 1.00 87.56 84 GLU A N 1
ATOM 691 C CA . GLU A 1 84 ? -12.823 0.842 12.726 1.00 87.56 84 GLU A CA 1
ATOM 692 C C . GLU A 1 84 ? -14.345 1.057 12.654 1.00 87.56 84 GLU A C 1
ATOM 694 O O . GLU A 1 84 ? -14.886 1.840 13.434 1.00 87.56 84 GLU A O 1
ATOM 699 N N . GLN A 1 85 ? -15.047 0.386 11.731 1.00 83.88 85 GLN A N 1
ATOM 700 C CA . GLN A 1 85 ? -16.459 0.647 11.396 1.00 83.88 85 GLN A CA 1
ATOM 701 C C . GLN A 1 85 ? -16.732 2.119 11.031 1.00 83.88 85 GLN A C 1
ATOM 703 O O . GLN A 1 85 ? -17.835 2.636 11.222 1.00 83.88 85 GLN A O 1
ATOM 708 N N . LYS A 1 86 ? -15.722 2.804 10.490 1.00 78.94 86 LYS A N 1
ATOM 709 C CA . LYS A 1 86 ? -15.815 4.180 10.002 1.00 78.94 86 LYS A CA 1
ATOM 710 C C . LYS A 1 86 ? -15.998 4.180 8.489 1.00 78.94 86 LYS A C 1
ATOM 712 O O . LYS A 1 86 ? -15.650 3.233 7.788 1.00 78.94 86 LYS A O 1
ATOM 717 N N . THR A 1 87 ? -16.533 5.274 7.958 1.00 74.25 87 THR A N 1
ATOM 718 C CA . THR A 1 87 ? -16.508 5.482 6.508 1.00 74.25 87 THR A CA 1
ATOM 719 C C . THR A 1 87 ? -15.066 5.777 6.065 1.00 74.25 87 THR A C 1
ATOM 721 O O . THR A 1 87 ? -14.345 6.455 6.800 1.00 74.25 87 THR A O 1
ATOM 724 N N . PRO A 1 88 ? -14.624 5.329 4.872 1.00 65.44 88 PRO A N 1
ATOM 725 C CA . PRO A 1 88 ? -13.269 5.604 4.380 1.00 65.44 88 PRO A CA 1
ATOM 726 C C . PRO A 1 88 ? -12.897 7.092 4.393 1.00 65.44 88 PRO A C 1
ATOM 728 O O . PRO A 1 88 ? -11.774 7.451 4.726 1.00 65.44 88 PRO A O 1
ATOM 731 N N . ILE A 1 89 ? -13.867 7.974 4.130 1.00 70.25 89 ILE A N 1
ATOM 732 C CA . ILE A 1 89 ? -13.650 9.424 4.157 1.00 70.25 89 ILE A CA 1
ATOM 733 C C . ILE A 1 89 ? -13.391 9.977 5.567 1.00 70.25 89 ILE A C 1
ATOM 735 O O . ILE A 1 89 ? -12.648 10.944 5.716 1.00 70.25 89 ILE A O 1
ATOM 739 N N . ALA A 1 90 ? -13.965 9.361 6.606 1.00 66.06 90 ALA A N 1
ATOM 740 C CA . ALA A 1 90 ? -13.720 9.757 7.989 1.00 66.06 90 ALA A CA 1
ATOM 741 C C . ALA A 1 90 ? -12.295 9.395 8.438 1.00 66.06 90 ALA A C 1
ATOM 743 O O . ALA A 1 90 ? -11.678 10.168 9.162 1.00 66.06 90 ALA A O 1
ATOM 744 N N . VAL A 1 91 ? -11.752 8.268 7.963 1.00 62.66 91 VAL A N 1
ATOM 745 C CA . VAL A 1 91 ? -10.355 7.873 8.223 1.00 62.66 91 VAL A CA 1
ATOM 746 C C . VAL A 1 91 ? -9.380 8.781 7.467 1.00 62.66 91 VAL A C 1
ATOM 748 O O . VAL A 1 91 ? -8.428 9.284 8.060 1.00 62.66 91 VAL A O 1
ATOM 751 N N . MET A 1 92 ? -9.668 9.099 6.199 1.00 62.94 92 MET A N 1
ATOM 752 C CA . MET A 1 92 ? -8.849 10.022 5.399 1.00 62.94 92 MET A CA 1
ATOM 753 C C . MET A 1 92 ? -8.712 11.414 6.040 1.00 62.94 92 MET A C 1
ATOM 755 O O . MET A 1 92 ? -7.640 12.017 5.988 1.00 62.94 92 MET A O 1
ATOM 759 N N . ALA A 1 93 ? -9.773 11.925 6.673 1.00 58.16 93 ALA A N 1
ATOM 760 C CA . ALA A 1 93 ? -9.749 13.221 7.353 1.00 58.16 93 ALA A CA 1
ATOM 761 C C . ALA A 1 93 ? -8.814 13.246 8.578 1.00 58.16 93 ALA A C 1
ATOM 763 O O . ALA A 1 93 ? -8.223 14.283 8.872 1.00 58.16 93 ALA A O 1
ATOM 764 N N . GLU A 1 94 ? -8.636 12.114 9.267 1.00 57.91 94 GLU A N 1
ATOM 765 C CA . GLU A 1 94 ? -7.689 11.988 10.384 1.00 57.91 94 GLU A CA 1
ATOM 766 C C . GLU A 1 94 ? -6.228 11.927 9.900 1.00 57.91 94 GLU A C 1
ATOM 768 O O . GLU A 1 94 ? -5.324 12.311 10.637 1.00 57.91 94 GLU A O 1
ATOM 773 N N . VAL A 1 95 ? -5.980 11.486 8.659 1.00 52.62 95 VAL A N 1
ATOM 774 C CA . VAL A 1 95 ? -4.631 11.367 8.071 1.00 52.62 95 VAL A CA 1
ATOM 775 C C . VAL A 1 95 ? -4.111 12.694 7.506 1.00 52.62 95 VAL A C 1
ATOM 777 O O . VAL A 1 95 ? -2.917 12.949 7.596 1.00 52.62 95 VAL A O 1
ATOM 780 N N . ILE A 1 96 ? -4.982 13.557 6.970 1.00 49.41 96 ILE A N 1
ATOM 781 C CA . ILE A 1 96 ? -4.598 14.877 6.416 1.00 49.41 96 ILE A CA 1
ATOM 782 C C . ILE A 1 96 ? -4.273 15.902 7.525 1.00 49.41 96 ILE A C 1
ATOM 784 O O . ILE A 1 96 ? -3.645 16.925 7.264 1.00 49.41 96 ILE A O 1
ATOM 788 N N . LEU A 1 97 ? -4.680 15.636 8.769 1.00 38.72 97 LEU A N 1
ATOM 789 C CA . LEU A 1 97 ? -4.466 16.524 9.918 1.00 38.72 97 LEU A CA 1
ATOM 790 C C . LEU A 1 97 ? -3.154 16.270 10.695 1.00 38.72 97 LEU A C 1
ATOM 792 O O . LEU A 1 97 ? -2.998 16.825 11.784 1.00 38.72 97 LEU A O 1
ATOM 796 N N . PHE A 1 98 ? -2.214 15.488 10.150 1.00 39.25 98 PHE A N 1
ATOM 797 C CA . PHE A 1 98 ? -0.860 15.303 10.698 1.00 39.25 98 PHE A CA 1
ATOM 798 C C . PHE A 1 98 ? 0.231 15.754 9.727 1.00 39.25 98 PHE A C 1
ATOM 800 O O . PHE A 1 98 ? 0.153 15.389 8.534 1.00 39.25 98 PHE A O 1
#

InterPro domains:
  IPR039779 RFX-like DNA-binding protein [PTHR12619] (2-94)
  IPR057321 RFX1-4/6/8-like, BCD domain [PF25340] (2-81)

Sequence (98 aa):
MVEDWSQWLDLLLNDLLKPYSNFSAEKYTKRAKLILLNWSFSCSMVISDLALRSAASFGSFHLICLLYDEYLFYLIEHKIALHEQKTPIAVMAEVILF

Radius of gyration: 15.2 Å; chains: 1; bounding box: 39×29×39 Å

Foldseek 3Di:
DVVVVLVVLLVVLCVQLVVVLPDDLVVSLVSLVVVLVVLVVVLVVVLVVCVVVVPPCNVVSVVVSVVVSVSSVVSSLVVSCVSVVHDSVVSVVVVVVD